Protein AF-A0A7Y3J1Y8-F1 (afdb_monomer_lite)

pLDDT: mean 90.87, std 4.27, range [72.0, 97.5]

Radius of gyration: 18.26 Å; chains: 1; bounding box: 28×38×39 Å

Secondary structure (DSSP, 8-state):
--GGG-S--GGGGT---S--SS-HHHHHHHHHSHHHHHHHHHHHTTTTTTTTSS-HHHHHHHHHHHTT---------GGGHHHHTT--

Sequence (88 aa):
MNCTVCAQHSCRQQQSCKAESFDRQETLSDYHQGQTQAIIQAAAQLVDDRAGELSRLEEIFEFVQVRGYRKVGLAYCWGLEAWARRLT

Structure (mmCIF, N/CA/C/O backbone):
data_AF-A0A7Y3J1Y8-F1
#
_entry.id   AF-A0A7Y3J1Y8-F1
#
loop_
_atom_site.group_PDB
_atom_site.id
_atom_site.type_symbol
_atom_site.label_atom_id
_atom_site.label_alt_id
_atom_site.label_comp_id
_atom_site.label_asym_id
_atom_site.label_entity_id
_atom_site.label_seq_id
_atom_site.pdbx_PDB_ins_code
_atom_site.Cartn_x
_atom_site.Cartn_y
_atom_site.Cartn_z
_atom_site.occupancy
_atom_site.B_iso_or_equiv
_atom_site.auth_seq_id
_atom_site.auth_comp_id
_atom_site.auth_asym_id
_atom_site.auth_atom_id
_atom_site.pdbx_PDB_model_num
ATOM 1 N N . MET A 1 1 ? 1.598 22.219 3.538 1.00 76.88 1 MET A N 1
ATOM 2 C CA . MET A 1 1 ? 2.564 21.604 4.476 1.00 76.88 1 MET A CA 1
ATOM 3 C C . MET A 1 1 ? 3.961 21.665 3.864 1.00 76.88 1 MET A C 1
ATOM 5 O O . MET A 1 1 ? 4.124 21.174 2.758 1.00 76.88 1 MET A O 1
ATOM 9 N N . ASN A 1 2 ? 4.948 22.269 4.539 1.00 83.56 2 ASN A N 1
ATOM 10 C CA . ASN A 1 2 ? 6.356 22.233 4.117 1.00 83.56 2 ASN A CA 1
ATOM 11 C C . ASN A 1 2 ? 7.202 21.547 5.204 1.00 83.56 2 ASN A C 1
ATOM 13 O O . ASN A 1 2 ? 7.784 22.198 6.069 1.00 83.56 2 ASN A O 1
ATOM 17 N N . CYS A 1 3 ? 7.201 20.211 5.208 1.00 88.38 3 CYS A N 1
ATOM 18 C CA . CYS A 1 3 ? 7.859 19.416 6.249 1.00 88.38 3 CYS A CA 1
ATOM 19 C C . CYS A 1 3 ? 9.378 19.599 6.299 1.00 88.38 3 CYS A C 1
ATOM 21 O O . CYS A 1 3 ? 9.964 19.359 7.349 1.00 88.38 3 CYS A O 1
ATOM 23 N N . THR A 1 4 ? 10.020 20.012 5.203 1.00 89.19 4 THR A N 1
ATOM 24 C CA . THR A 1 4 ? 11.487 20.109 5.124 1.00 89.19 4 THR A CA 1
ATOM 25 C C . THR A 1 4 ? 12.056 21.269 5.940 1.00 89.19 4 THR A C 1
ATOM 27 O O . THR A 1 4 ? 13.237 21.248 6.266 1.00 89.19 4 THR A O 1
ATOM 30 N N . VAL A 1 5 ? 11.223 22.248 6.311 1.00 91.31 5 VAL A N 1
ATOM 31 C CA . VAL A 1 5 ? 11.612 23.415 7.128 1.00 91.31 5 VAL A CA 1
ATOM 32 C C . VAL A 1 5 ? 11.020 23.387 8.544 1.00 91.31 5 VAL A C 1
ATOM 34 O O . VAL A 1 5 ? 11.179 24.336 9.308 1.00 91.31 5 VAL A O 1
ATOM 37 N N . CYS A 1 6 ? 10.299 22.325 8.913 1.00 89.75 6 CYS A N 1
ATOM 38 C CA . CYS A 1 6 ? 9.633 22.228 10.210 1.00 89.75 6 CYS A CA 1
ATOM 39 C C . CYS A 1 6 ? 10.634 21.856 11.312 1.00 89.75 6 CYS A C 1
ATOM 41 O O . CYS A 1 6 ? 10.985 20.695 11.448 1.00 89.75 6 CYS A O 1
ATOM 43 N N . ALA A 1 7 ? 11.047 22.805 12.154 1.00 91.31 7 ALA A N 1
ATOM 44 C CA . ALA A 1 7 ? 12.003 22.525 13.233 1.00 91.31 7 ALA A CA 1
ATOM 45 C C . ALA A 1 7 ? 11.469 21.560 14.315 1.00 91.31 7 ALA A C 1
ATOM 47 O O . ALA A 1 7 ? 12.241 20.824 14.922 1.00 91.31 7 ALA A O 1
ATOM 48 N N . GLN A 1 8 ? 10.155 21.562 14.571 1.00 91.25 8 GLN A N 1
ATOM 49 C CA . GLN A 1 8 ? 9.567 20.843 15.706 1.00 91.25 8 GLN A CA 1
ATOM 50 C C . GLN A 1 8 ? 9.407 19.336 15.458 1.00 91.25 8 GLN A C 1
ATOM 52 O O . GLN A 1 8 ? 9.572 18.552 16.387 1.00 91.25 8 GLN A O 1
ATOM 57 N N . HIS A 1 9 ? 9.054 18.929 14.231 1.00 89.38 9 HIS A N 1
ATOM 58 C CA . HIS A 1 9 ? 8.836 17.527 13.840 1.00 89.38 9 HIS A CA 1
ATOM 59 C C . HIS A 1 9 ? 8.075 16.663 14.878 1.00 89.38 9 HIS A C 1
ATOM 61 O O . HIS A 1 9 ? 8.394 15.485 15.056 1.00 89.38 9 HIS A O 1
ATOM 67 N N . SER A 1 10 ? 7.049 17.212 15.546 1.00 90.88 10 SER A N 1
ATOM 68 C CA . SER A 1 10 ? 6.287 16.507 16.598 1.00 90.88 10 SER A CA 1
ATOM 69 C C . SER A 1 10 ? 5.666 15.188 16.117 1.00 90.88 10 SER A C 1
ATOM 71 O O . SER A 1 10 ? 5.549 14.236 16.888 1.00 90.88 10 SER A O 1
ATOM 73 N N . CYS A 1 11 ? 5.372 15.082 14.818 1.00 88.25 11 CYS A N 1
ATOM 74 C CA . CYS A 1 11 ? 4.894 13.860 14.167 1.00 88.25 11 CYS A CA 1
ATOM 75 C C . CYS A 1 11 ? 5.829 12.651 14.308 1.00 88.25 11 CYS A C 1
ATOM 77 O O . CYS A 1 11 ? 5.350 11.520 14.285 1.00 88.25 11 CYS A O 1
ATOM 79 N N . ARG A 1 12 ? 7.136 12.846 14.539 1.00 89.44 12 ARG A N 1
ATOM 80 C CA . ARG A 1 12 ? 8.073 11.738 14.818 1.00 89.44 12 ARG A CA 1
ATOM 81 C C . ARG A 1 12 ? 7.799 11.044 16.150 1.00 89.44 12 ARG A C 1
ATOM 83 O O . ARG A 1 12 ? 8.165 9.890 16.322 1.00 89.44 12 ARG A O 1
ATOM 90 N N . GLN A 1 13 ? 7.146 11.741 17.074 1.00 92.69 13 GLN A N 1
ATOM 91 C CA . GLN A 1 13 ? 6.708 11.204 18.362 1.00 92.69 13 GLN A CA 1
ATOM 92 C C . GLN A 1 13 ? 5.248 10.733 18.306 1.00 92.69 13 GLN A C 1
ATOM 94 O O . GLN A 1 13 ? 4.599 10.629 19.341 1.00 92.69 13 GLN A O 1
ATOM 99 N N . GLN A 1 14 ? 4.710 10.499 17.101 1.00 87.06 14 GLN A N 1
ATOM 100 C CA . GLN A 1 14 ? 3.316 10.099 16.871 1.00 87.06 14 GLN A CA 1
ATOM 101 C C . GLN A 1 14 ? 2.284 11.124 17.383 1.00 87.06 14 GLN A C 1
ATOM 103 O O . GLN A 1 14 ? 1.113 10.806 17.594 1.00 87.06 14 GLN A O 1
ATOM 108 N N . GLN A 1 15 ? 2.701 12.379 17.561 1.00 88.94 15 GLN A N 1
ATOM 109 C CA . GLN A 1 15 ? 1.822 13.489 17.912 1.00 88.94 15 GLN A CA 1
ATOM 110 C C . GLN A 1 15 ? 1.402 14.242 16.651 1.00 88.94 15 GLN A C 1
ATOM 112 O O . GLN A 1 15 ? 2.203 14.423 15.738 1.00 88.94 15 GLN A O 1
ATOM 117 N N . SER A 1 16 ? 0.164 14.733 16.604 1.00 87.44 16 SER A N 1
ATOM 118 C CA . SER A 1 16 ? -0.257 15.590 15.491 1.00 87.44 16 SER A CA 1
ATOM 119 C C . SER A 1 16 ? 0.613 16.851 15.429 1.00 87.44 16 SER A C 1
ATOM 121 O O . SER A 1 16 ? 0.935 17.456 16.458 1.00 87.44 16 SER A O 1
ATOM 123 N N . CYS A 1 17 ? 1.004 17.246 14.220 1.00 88.56 17 CYS A N 1
ATOM 124 C CA . CYS A 1 17 ? 1.730 18.490 13.977 1.00 88.56 17 CYS A CA 1
ATOM 125 C C . CYS A 1 17 ? 0.801 19.688 13.724 1.00 88.56 17 CYS A C 1
ATOM 127 O O . CYS A 1 17 ? 1.294 20.800 13.542 1.00 88.56 17 CYS A O 1
ATOM 129 N N . LYS A 1 18 ? -0.523 19.474 13.742 1.00 87.38 18 LYS A N 1
ATOM 130 C CA . LYS A 1 18 ? -1.603 20.443 13.469 1.00 87.38 18 LYS A CA 1
ATOM 131 C C . LYS A 1 18 ? -1.512 21.152 12.111 1.00 87.38 18 LYS A C 1
ATOM 133 O O . LYS A 1 18 ? -2.206 22.138 11.883 1.00 87.38 18 LYS A O 1
ATOM 138 N N . ALA A 1 19 ? -0.639 20.678 11.230 1.00 87.50 19 ALA A N 1
ATOM 139 C CA . ALA A 1 19 ? -0.445 21.183 9.873 1.00 87.50 19 ALA A CA 1
ATOM 140 C C . ALA A 1 19 ? -0.962 20.192 8.818 1.00 87.50 19 ALA A C 1
ATOM 142 O O . ALA A 1 19 ? -0.759 20.395 7.617 1.00 87.50 19 ALA A O 1
ATOM 143 N N . GLU A 1 20 ? -1.571 19.098 9.269 1.00 85.69 20 GLU A N 1
ATOM 144 C CA . GLU A 1 20 ? -2.276 18.132 8.448 1.00 85.69 20 GLU A CA 1
ATOM 145 C C . GLU A 1 20 ? -3.506 18.792 7.812 1.00 85.69 20 GLU A C 1
ATOM 147 O O . GLU A 1 20 ? -4.198 19.587 8.443 1.00 85.69 20 GLU A O 1
ATOM 152 N N . SER A 1 21 ? -3.776 18.480 6.545 1.00 88.56 21 SER A N 1
ATOM 153 C CA . SER A 1 21 ? -4.942 19.007 5.823 1.00 88.56 21 SER A CA 1
ATOM 154 C C . SER A 1 21 ? -6.199 18.151 5.985 1.00 88.56 21 SER A C 1
ATOM 156 O O . SER A 1 21 ? -7.224 18.479 5.398 1.00 88.56 21 SER A O 1
ATOM 158 N N . PHE A 1 22 ? -6.103 17.030 6.699 1.00 89.12 22 PHE A N 1
ATOM 159 C CA . PHE A 1 22 ? -7.184 16.066 6.885 1.00 89.12 22 PHE A CA 1
ATOM 160 C C . PHE A 1 22 ? -7.766 16.167 8.295 1.00 89.12 22 PHE A C 1
ATOM 162 O O . PHE A 1 22 ? -7.055 16.509 9.243 1.00 89.12 22 PHE A O 1
ATOM 169 N N . ASP A 1 23 ? -9.042 15.812 8.442 1.00 92.19 23 ASP A N 1
ATOM 170 C CA . ASP A 1 23 ? -9.647 15.634 9.756 1.00 92.19 23 ASP A CA 1
ATOM 171 C C . ASP A 1 23 ? -9.293 14.253 10.325 1.00 92.19 23 ASP A C 1
ATOM 173 O O . ASP A 1 23 ? -9.450 13.214 9.677 1.00 92.19 23 ASP A O 1
ATOM 177 N N . ARG A 1 24 ? -8.777 14.234 11.557 1.00 89.50 24 ARG A N 1
ATOM 178 C CA . ARG A 1 24 ? -8.328 12.996 12.204 1.00 89.50 24 ARG A CA 1
ATOM 179 C C . ARG A 1 24 ? -9.489 12.047 12.486 1.00 89.50 24 ARG A C 1
ATOM 181 O O . ARG A 1 24 ? -9.310 10.838 12.357 1.00 89.50 24 ARG A O 1
ATOM 188 N N . GLN A 1 25 ? -10.625 12.569 12.938 1.00 93.25 25 GLN A N 1
ATOM 189 C CA . GLN A 1 25 ? -11.742 11.740 13.375 1.00 93.25 25 GLN A CA 1
ATOM 190 C C . GLN A 1 25 ? -12.440 11.101 12.175 1.00 93.25 25 GLN A C 1
ATOM 192 O O . GLN A 1 25 ? -12.740 9.909 12.213 1.00 93.25 25 GLN A O 1
ATOM 197 N N . GLU A 1 26 ? -12.618 11.866 11.101 1.00 96.12 26 GLU A N 1
ATOM 198 C CA . GLU A 1 26 ? -13.085 11.386 9.802 1.00 96.12 26 GLU A CA 1
ATOM 199 C C . GLU A 1 26 ? -12.156 10.294 9.264 1.00 96.12 26 GLU A C 1
ATOM 201 O O . GLU A 1 26 ? -12.601 9.177 9.019 1.00 96.12 26 GLU A O 1
ATOM 206 N N . THR A 1 27 ? -10.844 10.556 9.223 1.00 93.81 27 THR A N 1
ATOM 207 C CA . THR A 1 27 ? -9.848 9.580 8.743 1.00 93.81 27 THR A CA 1
ATOM 208 C C . THR A 1 27 ? -9.892 8.271 9.539 1.00 93.81 27 THR A C 1
ATOM 210 O O . THR A 1 27 ? -9.825 7.186 8.964 1.00 93.81 27 THR A O 1
ATOM 213 N N . LEU A 1 28 ? -10.007 8.346 10.871 1.00 94.38 28 LEU A N 1
ATOM 214 C CA . LEU A 1 28 ? -10.130 7.155 11.718 1.00 94.38 28 LEU A CA 1
ATOM 215 C C . LEU A 1 28 ? -11.443 6.411 11.462 1.00 94.38 28 LEU A C 1
ATOM 217 O O . LEU A 1 28 ? -11.447 5.181 11.412 1.00 94.38 28 LEU A O 1
ATOM 221 N N . SER A 1 29 ? -12.547 7.137 11.285 1.00 97.12 29 SER A N 1
ATOM 222 C CA . SER A 1 29 ? -13.829 6.527 10.941 1.00 97.12 29 SER A CA 1
ATOM 223 C C . SER A 1 29 ? -13.729 5.780 9.613 1.00 97.12 29 SER A C 1
ATOM 225 O O . SER A 1 29 ? -14.120 4.618 9.547 1.00 97.12 29 SER A O 1
ATOM 227 N N . ASP A 1 30 ? -13.157 6.409 8.586 1.00 96.81 30 ASP A N 1
ATOM 228 C CA . ASP A 1 30 ? -12.962 5.822 7.258 1.00 96.81 30 ASP A CA 1
ATOM 229 C C . ASP A 1 30 ? -12.048 4.602 7.298 1.00 96.81 30 ASP A C 1
ATOM 231 O O . ASP A 1 30 ? -12.335 3.587 6.659 1.00 96.81 30 ASP A O 1
ATOM 235 N N . TYR A 1 31 ? -10.983 4.663 8.100 1.00 95.50 31 TYR A N 1
ATOM 236 C CA . TYR A 1 31 ? -10.089 3.534 8.323 1.00 95.50 31 TYR A CA 1
ATOM 237 C C . TYR A 1 31 ? -10.849 2.322 8.869 1.00 95.50 31 TYR A C 1
ATOM 239 O O . TYR A 1 31 ? -10.646 1.207 8.393 1.00 95.50 31 TYR A O 1
ATOM 247 N N . HIS A 1 32 ? -11.747 2.523 9.836 1.00 96.88 32 HIS A N 1
ATOM 248 C CA . HIS A 1 32 ? -12.525 1.450 10.462 1.00 96.88 32 HIS A CA 1
ATOM 249 C C . HIS A 1 32 ? -13.771 1.019 9.675 1.00 96.88 32 HIS A C 1
ATOM 251 O O . HIS A 1 32 ? -14.412 0.036 10.056 1.00 96.88 32 HIS A O 1
ATOM 257 N N . GLN A 1 33 ? -14.114 1.685 8.569 1.00 97.50 33 GLN A N 1
ATOM 258 C CA . GLN A 1 33 ? -15.212 1.241 7.712 1.00 97.50 33 GLN A CA 1
ATOM 259 C C . GLN A 1 33 ? -14.939 -0.159 7.154 1.00 97.50 33 GLN A C 1
ATOM 261 O O . GLN A 1 33 ? -13.823 -0.496 6.759 1.00 97.50 33 GLN A O 1
ATOM 266 N N . GLY A 1 34 ? -15.990 -0.979 7.074 1.00 96.44 34 GLY A N 1
ATOM 267 C CA . GLY A 1 34 ? -15.862 -2.392 6.708 1.00 96.44 34 GLY A CA 1
ATOM 268 C C . GLY A 1 34 ? -15.221 -2.630 5.337 1.00 96.44 34 GLY A C 1
ATOM 269 O O . GLY A 1 34 ? -14.430 -3.558 5.188 1.00 96.44 34 GLY A O 1
ATOM 270 N N . GLN A 1 35 ? -15.505 -1.782 4.340 1.00 94.75 35 GLN A N 1
ATOM 271 C CA . GLN A 1 35 ? -14.878 -1.906 3.017 1.00 94.75 35 GLN A CA 1
ATOM 272 C C . GLN A 1 35 ? -13.378 -1.593 3.060 1.00 94.75 35 GLN A C 1
ATOM 274 O O . GLN A 1 35 ? -12.583 -2.361 2.514 1.00 94.75 35 GLN A O 1
ATOM 279 N N . THR A 1 36 ? -12.995 -0.515 3.747 1.00 96.56 36 THR A N 1
ATOM 280 C CA . THR A 1 36 ? -11.597 -0.122 3.958 1.00 96.56 36 THR A CA 1
ATOM 281 C C . THR A 1 36 ? -10.837 -1.212 4.705 1.00 96.56 36 THR A C 1
ATOM 283 O O . THR A 1 36 ? -9.788 -1.660 4.246 1.00 96.56 36 THR A O 1
ATOM 286 N N . GLN A 1 37 ? -11.411 -1.729 5.794 1.00 97.31 37 GLN A N 1
ATOM 287 C CA . GLN A 1 37 ? -10.838 -2.845 6.545 1.00 97.31 37 GLN A CA 1
ATOM 288 C C . GLN A 1 37 ? -10.671 -4.091 5.680 1.00 97.31 37 GLN A C 1
ATOM 290 O O . GLN A 1 37 ? -9.608 -4.697 5.696 1.00 97.31 37 GLN A O 1
ATOM 295 N N . ALA A 1 38 ? -11.660 -4.451 4.861 1.00 95.75 38 ALA A N 1
ATOM 296 C CA . ALA A 1 38 ? -11.535 -5.611 3.983 1.00 95.75 38 ALA A CA 1
ATOM 297 C C . ALA A 1 38 ? -10.370 -5.463 2.984 1.00 95.75 38 ALA A C 1
ATOM 299 O O . ALA A 1 38 ? -9.723 -6.453 2.645 1.00 95.75 38 ALA A O 1
ATOM 300 N N . ILE A 1 39 ? -10.117 -4.249 2.482 1.00 95.69 39 ILE A N 1
ATOM 301 C CA . ILE A 1 39 ? -8.975 -3.959 1.602 1.00 95.69 39 ILE A CA 1
ATOM 302 C C . ILE A 1 39 ? -7.660 -4.094 2.376 1.00 95.69 39 ILE A C 1
ATOM 304 O O . ILE A 1 39 ? -6.752 -4.777 1.909 1.00 95.69 39 ILE A O 1
ATOM 308 N N . ILE A 1 40 ? -7.576 -3.488 3.563 1.00 95.12 40 ILE A N 1
ATOM 309 C CA . ILE A 1 40 ? -6.375 -3.511 4.408 1.00 95.12 40 ILE A CA 1
ATOM 310 C C . ILE A 1 40 ? -6.019 -4.940 4.816 1.00 95.12 40 ILE A C 1
ATOM 312 O O . ILE A 1 40 ? -4.872 -5.341 4.666 1.00 95.12 40 ILE A O 1
ATOM 316 N N . GLN A 1 41 ? -6.994 -5.721 5.281 1.00 94.88 41 GLN A N 1
ATOM 317 C CA . GLN A 1 41 ? -6.777 -7.102 5.718 1.00 94.88 41 GLN A CA 1
ATOM 318 C C . GLN A 1 41 ? -6.306 -7.991 4.563 1.00 94.88 41 GLN A C 1
ATOM 320 O O . GLN A 1 41 ? -5.367 -8.761 4.731 1.00 94.88 41 GLN A O 1
ATOM 325 N N . ALA A 1 42 ? -6.892 -7.835 3.370 1.00 94.44 42 ALA A N 1
ATOM 326 C CA . ALA A 1 42 ? -6.438 -8.559 2.185 1.00 94.44 42 ALA A CA 1
ATOM 327 C C . ALA A 1 42 ? -4.994 -8.201 1.797 1.00 94.44 42 ALA A C 1
ATOM 329 O O . ALA A 1 42 ? -4.269 -9.066 1.328 1.00 94.44 42 ALA A O 1
ATOM 330 N N . ALA A 1 43 ? -4.568 -6.948 1.987 1.00 93.69 43 ALA A N 1
ATOM 331 C CA . ALA A 1 43 ? -3.185 -6.546 1.739 1.00 93.69 43 ALA A CA 1
ATOM 332 C C . ALA A 1 43 ? -2.222 -7.052 2.829 1.00 93.69 43 ALA A C 1
ATOM 334 O O . ALA A 1 43 ? -1.133 -7.515 2.505 1.00 93.69 43 ALA A O 1
ATOM 335 N N . ALA A 1 44 ? -2.621 -6.991 4.105 1.00 93.31 44 ALA A N 1
ATOM 336 C CA . ALA A 1 44 ? -1.809 -7.445 5.236 1.00 93.31 44 ALA A CA 1
ATOM 337 C C . ALA A 1 44 ? -1.495 -8.947 5.153 1.00 93.31 44 ALA A C 1
ATOM 339 O O . ALA A 1 44 ? -0.345 -9.343 5.308 1.00 93.31 44 ALA A O 1
ATOM 340 N N . GLN A 1 45 ? -2.484 -9.765 4.782 1.00 91.69 45 GLN A N 1
ATOM 341 C CA . GLN A 1 45 ? -2.330 -11.217 4.623 1.00 91.69 45 GLN A CA 1
ATOM 342 C C . GLN A 1 45 ? -1.268 -11.641 3.596 1.00 91.69 45 GLN A C 1
ATOM 344 O O . GLN A 1 45 ? -0.813 -12.779 3.636 1.00 91.69 45 GLN A O 1
ATOM 349 N N . LEU A 1 46 ? -0.889 -10.764 2.662 1.00 90.06 46 LEU A N 1
ATOM 350 C CA . LEU A 1 46 ? 0.118 -11.073 1.640 1.00 90.06 46 LEU A CA 1
ATOM 351 C C . LEU A 1 46 ? 1.549 -10.908 2.152 1.00 90.06 46 LEU A C 1
ATOM 353 O O . LEU A 1 46 ? 2.473 -11.464 1.567 1.00 90.06 46 LEU A O 1
ATOM 357 N N . VAL A 1 47 ? 1.730 -10.126 3.217 1.00 89.12 47 VAL A N 1
ATOM 358 C CA . VAL A 1 47 ? 3.047 -9.793 3.773 1.00 89.12 47 VAL A CA 1
ATOM 359 C C . VAL A 1 47 ? 3.258 -10.371 5.16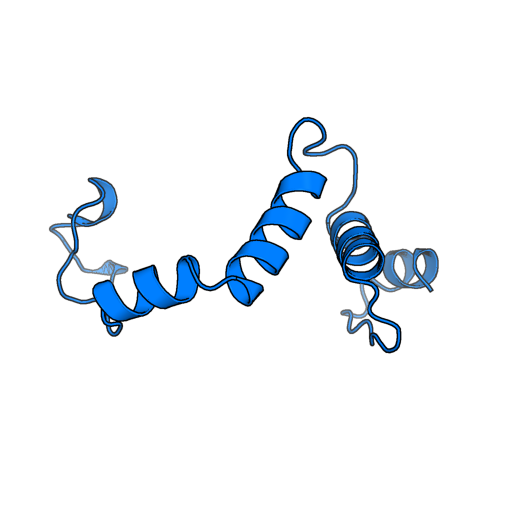8 1.00 89.12 47 VAL A C 1
ATOM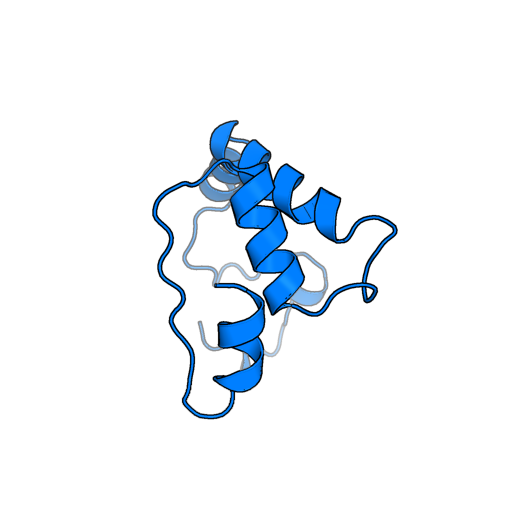 361 O O . VAL A 1 47 ? 4.408 -10.612 5.540 1.00 89.12 47 VAL A O 1
ATOM 364 N N . ASP A 1 48 ? 2.183 -10.623 5.920 1.00 87.81 48 ASP A N 1
ATOM 365 C CA . ASP A 1 48 ? 2.253 -11.294 7.217 1.00 87.81 48 ASP A CA 1
ATOM 366 C C . ASP A 1 48 ? 2.896 -12.678 7.041 1.00 87.81 48 ASP A C 1
ATOM 368 O O . ASP A 1 48 ? 2.460 -13.496 6.233 1.00 87.81 48 ASP A O 1
ATOM 372 N N . ASP A 1 49 ? 3.996 -12.897 7.762 1.00 83.62 49 ASP A N 1
ATOM 373 C CA . ASP A 1 49 ? 4.825 -14.111 7.764 1.00 83.62 49 ASP A CA 1
ATOM 374 C C . ASP A 1 49 ? 5.481 -14.521 6.427 1.00 83.62 49 ASP A C 1
ATOM 376 O O . ASP A 1 49 ? 6.203 -15.516 6.393 1.00 83.62 49 ASP A O 1
ATOM 380 N N . ARG A 1 50 ? 5.297 -13.753 5.343 1.00 88.88 50 ARG A N 1
ATOM 381 C CA . ARG A 1 50 ? 5.814 -14.068 3.990 1.00 88.88 50 ARG A CA 1
ATOM 382 C C . ARG A 1 50 ? 6.525 -12.903 3.292 1.00 88.88 50 ARG A C 1
ATOM 384 O O . ARG A 1 50 ? 6.832 -12.967 2.099 1.00 88.88 50 ARG A O 1
ATOM 391 N N . ALA A 1 51 ? 6.793 -11.816 4.015 1.00 87.62 51 ALA A N 1
ATOM 392 C CA . ALA A 1 51 ? 7.441 -10.630 3.461 1.00 87.62 51 ALA A CA 1
ATOM 393 C C . ALA A 1 51 ? 8.771 -10.969 2.758 1.00 87.62 51 ALA A C 1
ATOM 395 O O . ALA A 1 51 ? 9.708 -11.483 3.369 1.00 87.62 51 ALA A O 1
ATOM 396 N N . GLY A 1 52 ? 8.865 -10.622 1.471 1.00 87.75 52 GLY A N 1
ATOM 397 C CA . GLY A 1 52 ? 10.057 -10.850 0.649 1.00 87.75 52 GLY A CA 1
ATOM 398 C C . GLY A 1 52 ? 10.110 -12.202 -0.070 1.00 87.75 52 GLY A C 1
ATOM 399 O O . GLY A 1 52 ? 11.065 -12.435 -0.808 1.00 87.75 52 GLY A O 1
ATOM 400 N N . GLU A 1 53 ? 9.104 -13.067 0.092 1.00 92.56 53 GLU A N 1
ATOM 401 C CA . GLU A 1 53 ? 8.977 -14.293 -0.710 1.00 92.56 53 GLU A CA 1
ATOM 402 C C . GLU A 1 53 ? 8.583 -14.005 -2.163 1.00 92.56 53 GLU A C 1
ATOM 404 O O . GLU A 1 53 ? 9.033 -14.694 -3.079 1.00 92.56 53 GLU A O 1
ATOM 409 N N . LEU A 1 54 ? 7.750 -12.983 -2.369 1.00 90.44 54 LEU A N 1
ATOM 410 C CA . LEU A 1 54 ? 7.254 -12.559 -3.673 1.00 90.44 54 LEU A CA 1
ATOM 411 C C . LEU A 1 54 ? 7.831 -11.200 -4.065 1.00 90.44 54 LEU A C 1
ATOM 413 O O . LEU A 1 54 ? 8.135 -10.347 -3.228 1.00 90.44 54 LEU A O 1
ATOM 417 N N . SER A 1 55 ? 7.945 -10.965 -5.370 1.00 88.75 55 SER A N 1
ATOM 418 C CA . SER A 1 55 ? 8.161 -9.617 -5.883 1.00 88.75 55 SER A CA 1
ATOM 419 C C . SER A 1 55 ? 6.901 -8.766 -5.700 1.00 88.75 55 SER A C 1
ATOM 421 O O . SER A 1 55 ? 5.777 -9.264 -5.695 1.00 88.75 55 SER A O 1
ATOM 423 N N . ARG A 1 56 ? 7.064 -7.438 -5.652 1.00 88.12 56 ARG A N 1
ATOM 424 C CA . ARG A 1 56 ? 5.927 -6.510 -5.512 1.00 88.12 56 ARG A CA 1
ATOM 425 C C . ARG A 1 56 ? 4.852 -6.692 -6.594 1.00 88.12 56 ARG A C 1
ATOM 427 O O . ARG A 1 56 ? 3.679 -6.448 -6.334 1.00 88.12 56 ARG A O 1
ATOM 434 N N . LEU A 1 57 ? 5.230 -7.073 -7.815 1.00 88.25 57 LEU A N 1
ATOM 435 C CA . LEU A 1 57 ? 4.257 -7.296 -8.889 1.00 88.25 57 LEU A CA 1
ATOM 436 C C . LEU A 1 57 ? 3.430 -8.570 -8.659 1.00 88.25 57 LEU A C 1
ATOM 438 O O . LEU A 1 57 ? 2.231 -8.562 -8.927 1.00 88.25 57 LEU A O 1
ATOM 442 N N . GLU A 1 58 ? 4.046 -9.625 -8.124 1.00 89.69 58 GLU A N 1
ATOM 443 C CA . GLU A 1 58 ? 3.354 -10.860 -7.740 1.00 89.69 58 GLU A CA 1
ATOM 444 C C . GLU A 1 58 ? 2.413 -10.614 -6.550 1.00 89.69 58 GLU A C 1
ATOM 446 O O . GLU A 1 58 ? 1.251 -11.001 -6.626 1.00 89.69 58 GLU A O 1
ATOM 451 N N . GLU A 1 59 ? 2.844 -9.864 -5.525 1.00 91.94 59 GLU A N 1
ATOM 452 C CA . GLU A 1 59 ? 1.979 -9.454 -4.400 1.00 91.94 59 GLU A CA 1
ATOM 453 C C . GLU A 1 59 ? 0.731 -8.692 -4.887 1.00 91.94 59 GLU A C 1
ATOM 455 O O . GLU A 1 59 ? -0.388 -8.948 -4.447 1.00 91.94 59 GLU A O 1
ATOM 460 N N . ILE A 1 60 ? 0.891 -7.760 -5.837 1.00 91.38 60 ILE A N 1
ATOM 461 C CA . ILE A 1 60 ? -0.238 -7.007 -6.415 1.00 91.38 60 ILE A CA 1
ATOM 462 C C . ILE A 1 60 ? -1.195 -7.938 -7.171 1.00 91.38 60 ILE A C 1
ATOM 464 O O . ILE A 1 60 ? -2.413 -7.748 -7.121 1.00 91.38 60 ILE A O 1
ATOM 468 N N . PHE A 1 61 ? -0.666 -8.936 -7.878 1.00 91.69 61 PHE A N 1
ATOM 469 C CA . PHE A 1 61 ? -1.489 -9.900 -8.597 1.00 91.69 61 PHE A CA 1
ATOM 470 C C . PHE A 1 61 ? -2.255 -10.823 -7.639 1.00 91.69 61 PHE A C 1
ATOM 472 O O . PHE A 1 61 ? -3.460 -11.011 -7.813 1.00 91.69 61 PHE A O 1
ATOM 479 N N . GLU A 1 62 ? -1.612 -11.322 -6.580 1.00 92.56 62 GLU A N 1
ATOM 480 C CA . GLU A 1 62 ? -2.291 -12.084 -5.524 1.00 92.56 62 GLU A CA 1
ATOM 481 C C . GLU A 1 62 ? -3.372 -11.243 -4.832 1.00 92.56 62 GLU A C 1
ATOM 483 O O . GLU A 1 62 ? -4.493 -11.717 -4.645 1.00 92.56 62 GLU A O 1
ATOM 488 N N . PHE A 1 63 ? -3.105 -9.964 -4.546 1.00 94.81 63 PHE A N 1
ATOM 489 C CA . PHE A 1 63 ? -4.113 -9.048 -4.003 1.00 94.81 63 PHE A CA 1
ATOM 490 C C . PHE A 1 63 ? -5.358 -8.975 -4.894 1.00 94.81 63 PHE A C 1
ATOM 492 O O . PHE A 1 63 ? -6.489 -9.082 -4.417 1.00 94.81 63 PHE A O 1
ATOM 499 N N . VAL A 1 64 ? -5.165 -8.826 -6.205 1.00 94.50 64 VAL A N 1
ATOM 500 C CA . VAL A 1 64 ? -6.252 -8.803 -7.194 1.00 94.50 64 VAL A CA 1
ATOM 501 C C . VAL A 1 64 ? -7.080 -10.093 -7.149 1.00 94.50 64 VAL A C 1
ATOM 503 O O . VAL A 1 64 ? -8.314 -10.021 -7.197 1.00 94.50 64 VAL A O 1
ATOM 506 N N . GLN A 1 65 ? -6.425 -11.249 -7.006 1.00 92.56 65 GLN A N 1
ATOM 507 C CA . GLN A 1 65 ? -7.084 -12.553 -6.896 1.00 92.56 65 GLN A CA 1
ATOM 508 C C . GLN A 1 65 ? -7.874 -12.702 -5.591 1.00 92.56 65 GLN A C 1
ATOM 510 O O . GLN A 1 65 ? -9.057 -13.038 -5.644 1.00 92.56 65 GLN A O 1
ATOM 515 N N . VAL A 1 66 ? -7.269 -12.386 -4.439 1.00 94.44 66 VAL A N 1
ATOM 516 C CA . VAL A 1 66 ? -7.920 -12.429 -3.113 1.00 94.44 66 VAL A CA 1
ATOM 517 C C . VAL A 1 66 ? -9.163 -11.539 -3.083 1.00 94.44 66 VAL A C 1
ATOM 519 O O . VAL A 1 66 ? -10.190 -11.895 -2.506 1.00 94.44 66 VAL A O 1
ATOM 522 N N . ARG A 1 67 ? -9.105 -10.383 -3.751 1.00 94.50 67 ARG A N 1
ATOM 523 C CA . ARG A 1 67 ? -10.234 -9.451 -3.865 1.00 94.50 67 ARG A CA 1
ATOM 524 C C . ARG A 1 67 ? -11.274 -9.852 -4.913 1.00 94.50 67 ARG A C 1
ATOM 526 O O . ARG A 1 67 ? -12.340 -9.238 -4.962 1.00 94.50 67 ARG A O 1
ATOM 533 N N . GLY A 1 68 ? -10.988 -10.850 -5.748 1.00 94.44 68 GLY A N 1
ATOM 534 C CA . GLY A 1 68 ? -11.893 -11.330 -6.792 1.00 94.44 68 GLY A CA 1
ATOM 535 C C . GLY A 1 68 ? -12.114 -10.338 -7.938 1.00 94.44 68 GLY A C 1
ATOM 536 O O . GLY A 1 68 ? -13.153 -10.388 -8.606 1.00 94.44 68 GLY A O 1
ATOM 537 N N . TYR A 1 69 ? -11.181 -9.413 -8.182 1.00 94.81 69 TYR A N 1
ATOM 538 C CA . TYR A 1 69 ? -11.311 -8.467 -9.291 1.00 94.81 69 TYR A CA 1
ATOM 539 C C . TYR A 1 69 ? -11.087 -9.175 -10.630 1.00 94.81 69 TYR A C 1
ATOM 541 O O . TYR A 1 69 ? -10.118 -9.902 -10.815 1.00 94.81 69 TYR A O 1
ATOM 549 N N . ARG A 1 70 ? -11.997 -8.955 -11.588 1.00 91.44 70 ARG A N 1
ATOM 550 C CA . ARG A 1 70 ? -12.003 -9.697 -12.866 1.00 91.44 70 ARG A CA 1
ATOM 551 C C . ARG A 1 70 ? -11.533 -8.906 -14.080 1.00 91.44 70 ARG A C 1
ATOM 553 O O . ARG A 1 70 ? -11.179 -9.499 -15.090 1.00 91.44 70 ARG A O 1
ATOM 560 N N . LYS A 1 71 ? -11.571 -7.576 -14.013 1.00 93.38 71 LYS A N 1
ATOM 561 C CA . LYS A 1 71 ? -11.188 -6.683 -15.114 1.00 93.38 71 LYS A CA 1
ATOM 562 C C . LYS A 1 71 ? -10.142 -5.706 -14.603 1.00 93.38 71 LYS A C 1
ATOM 564 O O . LYS A 1 71 ? -10.484 -4.611 -14.167 1.00 93.38 71 LYS A O 1
ATOM 569 N N . VAL A 1 72 ? -8.888 -6.142 -14.607 1.00 91.94 72 VAL A N 1
ATOM 570 C CA . VAL A 1 72 ? -7.751 -5.359 -14.117 1.00 91.94 72 VAL A CA 1
ATOM 571 C C . VAL A 1 72 ? -6.800 -5.101 -15.277 1.00 91.94 72 VAL A C 1
ATOM 573 O O . VAL A 1 72 ? -6.426 -6.027 -15.990 1.00 91.94 72 VAL A O 1
ATOM 576 N N . GLY A 1 73 ? -6.444 -3.835 -15.484 1.00 91.38 73 GLY A N 1
ATOM 577 C CA . GLY A 1 73 ? -5.400 -3.445 -16.427 1.00 91.38 73 GLY A CA 1
ATOM 578 C C . GLY A 1 73 ? -4.064 -3.310 -15.706 1.00 91.38 73 GLY A C 1
ATOM 579 O O . GLY A 1 73 ? -4.002 -2.679 -14.652 1.00 91.38 73 GLY A O 1
ATOM 580 N N . LEU A 1 74 ? -3.000 -3.871 -16.282 1.00 88.69 74 LEU A N 1
ATOM 581 C CA . LEU A 1 74 ? -1.636 -3.685 -15.795 1.00 88.69 74 LEU A CA 1
ATOM 582 C C . LEU A 1 74 ? -0.939 -2.614 -16.640 1.00 88.69 74 LEU A C 1
ATOM 584 O O . LEU A 1 74 ? -0.626 -2.840 -17.807 1.00 88.69 74 LEU A O 1
ATOM 588 N N . ALA A 1 75 ? -0.694 -1.447 -16.047 1.00 91.81 75 ALA A N 1
ATOM 589 C CA . ALA A 1 75 ? 0.121 -0.400 -16.650 1.00 91.81 75 ALA A CA 1
ATOM 590 C C . ALA A 1 75 ? 1.553 -0.494 -16.111 1.00 91.81 75 ALA A C 1
ATOM 592 O O . ALA A 1 75 ? 1.759 -0.540 -14.899 1.00 91.81 75 ALA A O 1
ATOM 593 N N . TYR A 1 76 ? 2.541 -0.519 -17.005 1.00 89.50 76 TYR A N 1
ATOM 594 C CA . TYR A 1 76 ? 3.948 -0.6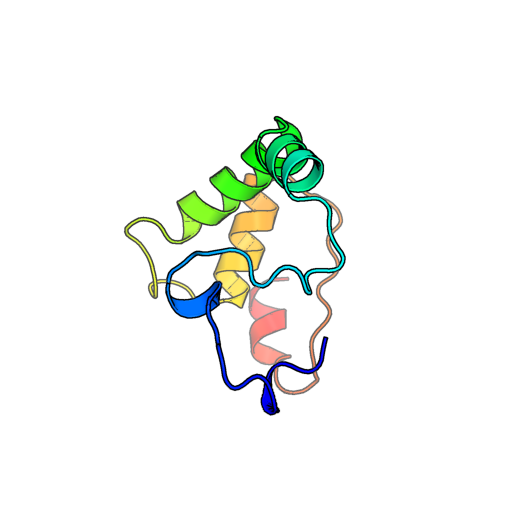56 -16.640 1.00 89.50 76 TYR A CA 1
ATOM 595 C C . TYR A 1 76 ? 4.853 0.159 -17.571 1.00 89.50 76 TYR A C 1
ATOM 597 O O . TYR A 1 76 ? 4.546 0.375 -18.742 1.00 89.50 76 TYR A O 1
ATOM 605 N N . CYS A 1 77 ? 5.988 0.623 -17.043 1.00 93.25 77 CYS A N 1
ATOM 606 C CA . CYS A 1 77 ? 7.027 1.271 -17.842 1.00 93.25 77 CYS A CA 1
ATOM 607 C C . CYS A 1 77 ? 7.740 0.241 -18.726 1.00 93.25 77 CYS A C 1
ATOM 609 O O . CYS A 1 77 ? 7.907 -0.901 -18.310 1.00 93.25 77 CYS A O 1
ATOM 611 N N . TRP A 1 78 ? 8.263 0.660 -19.883 1.00 92.50 78 TRP A N 1
ATOM 612 C CA . TRP A 1 78 ? 8.942 -0.215 -20.856 1.00 92.50 78 TRP A CA 1
ATOM 613 C C . TRP A 1 78 ? 9.938 -1.216 -20.234 1.00 92.50 78 TRP A C 1
ATOM 615 O O . TRP A 1 78 ? 9.937 -2.393 -20.574 1.00 92.50 78 TRP A O 1
ATOM 625 N N . GLY A 1 79 ? 10.735 -0.784 -19.249 1.00 93.38 79 GLY A N 1
ATOM 626 C CA . GLY A 1 79 ? 11.723 -1.639 -18.575 1.00 93.38 79 GLY A CA 1
ATOM 627 C C . GLY A 1 79 ? 11.155 -2.800 -17.743 1.00 93.38 79 GLY A C 1
ATOM 628 O O . GLY A 1 79 ? 11.919 -3.650 -17.297 1.00 93.38 79 GLY A O 1
ATOM 629 N N . LEU A 1 80 ? 9.839 -2.858 -17.528 1.00 89.75 80 LEU A N 1
ATOM 630 C CA . LEU A 1 80 ? 9.167 -3.900 -16.744 1.00 89.75 80 LEU A CA 1
ATOM 631 C C . LEU A 1 80 ? 8.411 -4.917 -17.612 1.00 89.75 80 LEU A C 1
ATOM 633 O O . LEU A 1 80 ? 7.727 -5.782 -17.072 1.00 89.75 80 LEU A O 1
ATOM 637 N N . GLU A 1 81 ? 8.549 -4.860 -18.940 1.00 91.94 81 GLU A N 1
ATOM 638 C CA . GLU A 1 81 ? 7.795 -5.717 -19.863 1.00 91.94 81 GLU A CA 1
ATOM 639 C C . GLU A 1 81 ? 7.960 -7.214 -19.576 1.00 91.94 81 GLU A C 1
ATOM 641 O O . GLU A 1 81 ? 6.973 -7.946 -19.518 1.00 91.94 81 GLU A O 1
ATOM 646 N N . ALA A 1 82 ? 9.192 -7.672 -19.344 1.00 90.81 82 ALA A N 1
ATOM 647 C CA . ALA A 1 82 ? 9.455 -9.081 -19.058 1.00 90.81 82 ALA A CA 1
ATOM 648 C C . ALA A 1 82 ? 8.757 -9.565 -17.776 1.00 90.81 82 ALA A C 1
ATOM 650 O O . ALA A 1 82 ? 8.383 -10.730 -17.692 1.00 90.81 82 ALA A O 1
ATOM 651 N N . TRP A 1 83 ? 8.576 -8.680 -16.792 1.00 87.62 83 TRP A N 1
ATOM 652 C CA . TRP A 1 83 ? 7.863 -8.988 -15.554 1.00 87.62 83 TRP A CA 1
ATOM 653 C C . TRP A 1 83 ? 6.352 -8.968 -15.768 1.00 87.62 83 TRP A C 1
ATOM 655 O O . TRP A 1 83 ? 5.669 -9.892 -15.342 1.00 87.62 83 TRP A O 1
ATOM 665 N N . ALA A 1 84 ? 5.843 -7.966 -16.488 1.00 88.62 84 ALA A N 1
ATOM 666 C CA . ALA A 1 84 ? 4.426 -7.859 -16.814 1.00 88.62 84 ALA A CA 1
ATOM 667 C C . ALA A 1 84 ? 3.918 -9.080 -17.596 1.00 88.62 84 ALA A C 1
ATOM 669 O O . ALA A 1 84 ? 2.886 -9.642 -17.246 1.00 88.62 84 ALA A O 1
ATOM 670 N N . ARG A 1 85 ? 4.6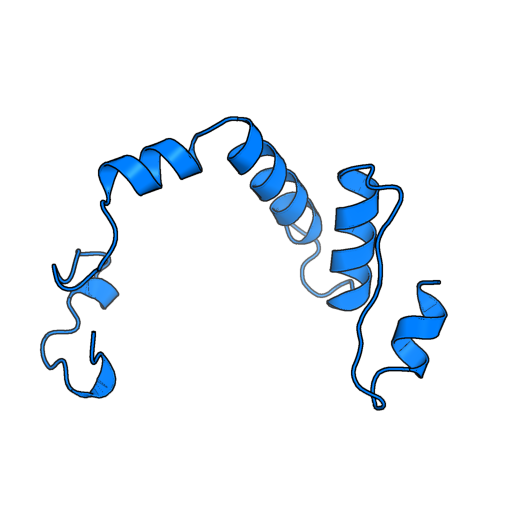92 -9.557 -18.583 1.00 87.88 85 ARG A N 1
AT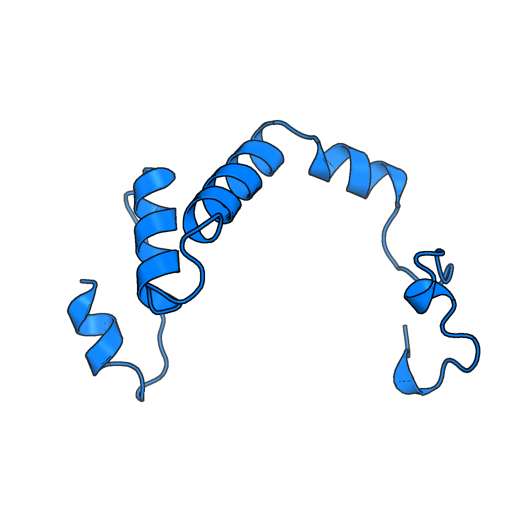OM 671 C CA . ARG A 1 85 ? 4.365 -10.756 -19.377 1.00 87.88 85 ARG A CA 1
ATOM 672 C C . ARG A 1 85 ? 4.273 -12.049 -18.562 1.00 87.88 85 ARG A C 1
ATOM 674 O O . ARG A 1 85 ? 3.677 -13.001 -19.040 1.00 87.88 85 ARG A O 1
ATOM 681 N N . ARG A 1 86 ? 4.884 -12.130 -17.375 1.00 86.06 86 ARG A N 1
ATOM 682 C CA . ARG A 1 86 ? 4.775 -13.324 -16.514 1.00 86.06 86 ARG A CA 1
ATOM 683 C C . ARG A 1 86 ? 3.433 -13.402 -15.782 1.00 86.06 86 ARG A C 1
ATOM 685 O O . ARG A 1 86 ? 3.108 -14.461 -15.261 1.00 86.06 86 ARG A O 1
ATOM 692 N N . LEU A 1 87 ? 2.696 -12.291 -15.713 1.00 79.38 87 LEU A N 1
ATOM 693 C CA . LEU A 1 87 ? 1.479 -12.137 -14.908 1.00 79.38 87 LEU A CA 1
ATOM 694 C C . LEU A 1 87 ? 0.192 -12.075 -15.748 1.00 79.38 87 LEU A C 1
ATOM 696 O O . LEU A 1 87 ? -0.898 -12.018 -15.181 1.00 79.38 87 LEU A O 1
ATOM 700 N N . THR A 1 88 ? 0.309 -12.062 -17.078 1.00 72.00 88 THR A N 1
ATOM 701 C CA . THR A 1 88 ? -0.796 -11.9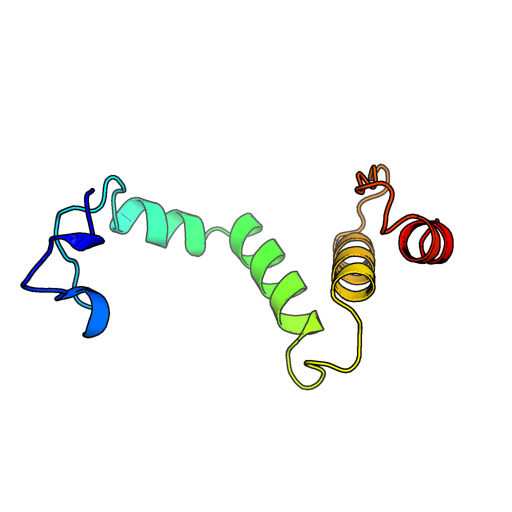92 -18.054 1.00 72.00 88 THR A CA 1
ATOM 702 C C . THR A 1 88 ? -0.788 -13.208 -18.959 1.00 72.00 88 THR A C 1
ATOM 704 O O . THR A 1 88 ? -1.873 -13.780 -19.184 1.00 72.00 88 THR A O 1
#

Foldseek 3Di:
DPVVPDPPPCCVVVDDPVPDPDDPVVVVVVCPDPVNVVLVVLLCVLCVVCNPVDDPVVSVLSSCVSVVPDDDDDDDDPVCVVVVVVSD